Protein AF-A0A6B1B3K2-F1 (afdb_monomer_lite)

pLDDT: mean 89.98, std 6.37, range [70.62, 96.81]

Radius of gyration: 11.11 Å; chains: 1; bounding box: 30×22×24 Å

Structure (mmCIF, N/CA/C/O backbone):
data_AF-A0A6B1B3K2-F1
#
_entry.id   AF-A0A6B1B3K2-F1
#
loop_
_atom_site.group_PDB
_atom_site.id
_atom_site.type_symbol
_atom_site.label_atom_id
_atom_site.label_alt_id
_atom_site.label_comp_id
_atom_site.label_asym_id
_atom_site.label_entity_id
_atom_site.label_seq_id
_atom_site.pdbx_PDB_ins_code
_atom_site.Cartn_x
_atom_site.Cartn_y
_atom_site.Cartn_z
_atom_site.occupancy
_atom_site.B_iso_or_equiv
_atom_site.auth_seq_id
_atom_site.auth_comp_id
_atom_site.auth_asym_id
_atom_site.auth_atom_id
_atom_site.pdbx_PDB_model_num
ATOM 1 N N . MET A 1 1 ? 12.195 -10.128 -1.832 1.00 70.62 1 MET A N 1
ATOM 2 C CA . MET A 1 1 ? 11.708 -9.645 -0.523 1.00 70.62 1 MET A CA 1
ATOM 3 C C . MET A 1 1 ? 11.026 -10.806 0.185 1.00 70.62 1 MET A C 1
ATOM 5 O O . MET A 1 1 ? 10.348 -11.566 -0.492 1.00 70.62 1 MET A O 1
ATOM 9 N N . ASP A 1 2 ? 11.212 -10.952 1.498 1.00 77.62 2 ASP A N 1
ATOM 10 C CA . ASP A 1 2 ? 10.402 -11.872 2.312 1.00 77.62 2 ASP A CA 1
ATOM 11 C C . ASP A 1 2 ? 9.041 -11.215 2.602 1.00 77.62 2 ASP A C 1
ATOM 13 O O . ASP A 1 2 ? 8.995 -10.071 3.060 1.00 77.62 2 ASP A O 1
ATOM 17 N N . ILE A 1 3 ? 7.940 -11.888 2.253 1.00 81.38 3 ILE A N 1
ATOM 18 C CA . ILE A 1 3 ? 6.583 -11.356 2.444 1.00 81.38 3 ILE A CA 1
ATOM 19 C C . ILE A 1 3 ? 6.127 -11.706 3.866 1.00 81.38 3 ILE A C 1
ATOM 21 O O . ILE A 1 3 ? 6.166 -12.884 4.232 1.00 81.38 3 ILE A O 1
ATOM 25 N N . PRO A 1 4 ? 5.633 -10.736 4.662 1.00 86.38 4 PRO A N 1
ATOM 26 C CA . PRO A 1 4 ? 5.098 -11.021 5.988 1.00 86.38 4 PRO A CA 1
ATOM 27 C C . PRO A 1 4 ? 4.027 -12.113 5.943 1.00 86.38 4 PRO A C 1
ATOM 29 O O . PRO A 1 4 ? 3.134 -12.087 5.098 1.00 86.38 4 PRO A O 1
ATOM 32 N N . ARG A 1 5 ? 4.076 -13.058 6.889 1.00 88.44 5 ARG A N 1
ATOM 33 C CA . ARG A 1 5 ? 3.203 -14.247 6.897 1.00 88.44 5 ARG A CA 1
ATOM 34 C C . ARG A 1 5 ? 1.705 -13.922 6.851 1.00 88.44 5 ARG A C 1
ATOM 36 O O . ARG A 1 5 ? 0.930 -14.704 6.316 1.00 88.44 5 ARG A O 1
ATOM 43 N N . GLU A 1 6 ? 1.299 -12.792 7.421 1.00 88.25 6 GLU A N 1
ATOM 44 C CA . GLU A 1 6 ? -0.093 -12.317 7.419 1.00 88.25 6 GLU A CA 1
ATOM 45 C C . GLU A 1 6 ? -0.576 -11.797 6.058 1.00 88.25 6 GLU A C 1
ATOM 47 O O . GLU A 1 6 ? -1.778 -11.739 5.819 1.00 88.25 6 GLU A O 1
ATOM 52 N N . LEU A 1 7 ? 0.355 -11.456 5.167 1.00 89.31 7 LEU A N 1
ATOM 53 C CA . LEU A 1 7 ? 0.096 -10.972 3.814 1.00 89.31 7 LEU A CA 1
ATOM 54 C C . LEU A 1 7 ? 0.336 -12.058 2.755 1.00 89.31 7 LEU A C 1
ATOM 56 O O . LEU A 1 7 ? 0.297 -11.779 1.558 1.00 89.31 7 LEU A O 1
ATOM 60 N N . ALA A 1 8 ? 0.599 -13.297 3.178 1.00 87.88 8 ALA A N 1
ATOM 61 C CA . ALA A 1 8 ? 0.848 -14.408 2.273 1.00 87.88 8 ALA A CA 1
ATOM 62 C C . ALA A 1 8 ? -0.354 -14.633 1.339 1.00 87.88 8 ALA A C 1
ATOM 64 O O . ALA A 1 8 ? -1.483 -14.815 1.794 1.00 87.88 8 ALA A O 1
ATOM 65 N N . GLY A 1 9 ? -0.095 -14.633 0.030 1.00 87.00 9 GLY A N 1
ATOM 66 C CA . GLY A 1 9 ? -1.120 -14.801 -1.001 1.00 87.00 9 GLY A CA 1
ATOM 67 C C . GLY A 1 9 ? -1.890 -13.530 -1.356 1.00 87.00 9 GLY A C 1
ATOM 68 O O . GLY A 1 9 ? -2.712 -13.587 -2.257 1.00 87.00 9 GLY A O 1
ATOM 69 N N . CYS A 1 10 ? -1.619 -12.399 -0.698 1.00 90.19 10 CYS A N 1
ATOM 70 C CA . CYS A 1 10 ? -2.055 -11.098 -1.193 1.00 90.19 10 CYS A CA 1
ATOM 71 C C . CYS A 1 10 ? -1.011 -10.588 -2.191 1.00 90.19 10 CYS A C 1
ATOM 73 O O . CYS A 1 10 ? 0.185 -10.741 -1.964 1.00 90.19 10 CYS A O 1
ATOM 75 N N . ARG A 1 11 ? -1.434 -9.939 -3.268 1.00 91.62 11 ARG A N 1
ATOM 76 C CA . ARG A 1 11 ? -0.554 -9.210 -4.186 1.00 91.62 11 ARG A CA 1
ATOM 77 C C . ARG A 1 11 ? -0.525 -7.732 -3.844 1.00 91.62 11 ARG A C 1
ATOM 79 O O . ARG A 1 11 ? 0.537 -7.124 -3.742 1.00 91.62 11 ARG A O 1
ATOM 86 N N . PHE A 1 12 ? -1.705 -7.149 -3.659 1.00 93.81 12 PHE A N 1
ATOM 87 C CA . PHE A 1 12 ? -1.854 -5.727 -3.391 1.00 93.81 12 PHE A CA 1
ATOM 88 C C . PHE A 1 12 ? -2.133 -5.486 -1.914 1.00 93.81 12 PHE A C 1
ATOM 90 O O . PHE A 1 12 ? -3.101 -6.003 -1.356 1.00 93.81 12 PHE A O 1
ATOM 97 N N . VAL A 1 13 ? -1.305 -4.648 -1.291 1.00 94.62 13 VAL A N 1
ATOM 98 C CA . VAL A 1 13 ? -1.460 -4.274 0.118 1.00 94.62 13 VAL A CA 1
ATOM 99 C C . VAL A 1 13 ? -1.456 -2.762 0.244 1.00 94.62 13 VAL A C 1
ATOM 101 O O . VAL A 1 13 ? -0.559 -2.074 -0.242 1.00 94.62 13 VAL A O 1
ATOM 104 N N . GLY A 1 14 ? -2.511 -2.231 0.851 1.00 95.44 14 GLY A N 1
ATOM 105 C CA . GLY A 1 14 ? -2.737 -0.803 0.999 1.00 95.44 14 GLY A CA 1
ATOM 106 C C . GLY A 1 14 ? -2.366 -0.291 2.384 1.00 95.44 14 GLY A C 1
ATOM 107 O O . GLY A 1 14 ? -2.840 -0.837 3.370 1.00 95.44 14 GLY A O 1
ATOM 108 N N . ASP A 1 15 ? -1.611 0.803 2.471 1.00 96.81 15 ASP A N 1
ATOM 109 C CA . ASP A 1 15 ? -1.452 1.605 3.688 1.00 96.81 15 ASP A CA 1
ATOM 110 C C . ASP A 1 15 ? -2.722 2.427 3.949 1.00 96.81 15 ASP A C 1
ATOM 112 O O . ASP A 1 15 ? -3.032 3.370 3.207 1.00 96.81 15 ASP A O 1
ATOM 116 N N . LYS A 1 16 ? -3.440 2.109 5.032 1.00 96.31 16 LYS A N 1
ATOM 117 C CA . LYS A 1 16 ? -4.674 2.815 5.420 1.00 96.31 16 LYS A CA 1
ATOM 118 C C . LYS A 1 16 ? -4.430 4.274 5.805 1.00 96.31 16 LYS A C 1
ATOM 120 O O . LYS A 1 16 ? -5.355 5.077 5.723 1.00 96.31 16 LYS A O 1
ATOM 125 N N . ARG A 1 17 ? -3.213 4.631 6.223 1.00 96.12 17 ARG A N 1
ATOM 126 C CA . ARG A 1 17 ? -2.872 5.975 6.719 1.00 96.12 17 ARG A CA 1
ATOM 127 C C . ARG A 1 17 ? -2.839 7.003 5.590 1.00 96.12 17 ARG A C 1
ATOM 129 O O . ARG A 1 17 ? -3.222 8.148 5.792 1.00 96.12 17 ARG A O 1
ATOM 136 N N . ASN A 1 18 ? -2.396 6.579 4.404 1.00 95.62 18 ASN A N 1
ATOM 137 C CA . ASN A 1 18 ? -2.092 7.473 3.280 1.00 95.62 18 ASN A CA 1
ATOM 138 C C . ASN A 1 18 ? -2.813 7.101 1.972 1.00 95.62 18 ASN A C 1
ATOM 140 O O . ASN A 1 18 ? -2.633 7.777 0.953 1.00 95.62 18 ASN A O 1
ATOM 144 N N . GLN A 1 19 ? -3.603 6.021 1.985 1.00 96.50 19 GLN A N 1
ATOM 145 C CA . GLN A 1 19 ? -4.253 5.442 0.807 1.00 96.50 19 GLN A CA 1
ATOM 146 C C . GLN A 1 19 ? -3.252 5.158 -0.327 1.00 96.50 19 GLN A C 1
ATOM 148 O O . GLN A 1 19 ? -3.467 5.518 -1.488 1.00 96.50 19 GLN A O 1
ATOM 153 N N . ILE A 1 20 ? -2.125 4.530 0.015 1.00 96.62 20 ILE A N 1
ATOM 154 C CA . ILE A 1 20 ? -1.108 4.073 -0.943 1.00 96.62 20 ILE A CA 1
ATOM 155 C C . ILE A 1 20 ? -1.177 2.557 -1.049 1.00 96.62 20 ILE A C 1
ATOM 157 O O . ILE A 1 20 ? -1.245 1.896 -0.024 1.00 96.62 20 ILE A O 1
ATOM 161 N N . VAL A 1 21 ? -1.172 2.007 -2.263 1.00 96.19 21 VAL A N 1
ATOM 162 C CA . VAL A 1 21 ? -1.129 0.557 -2.499 1.00 96.19 21 VAL A CA 1
ATOM 163 C C . VAL A 1 21 ? 0.229 0.139 -3.049 1.00 96.19 21 VAL A C 1
ATOM 16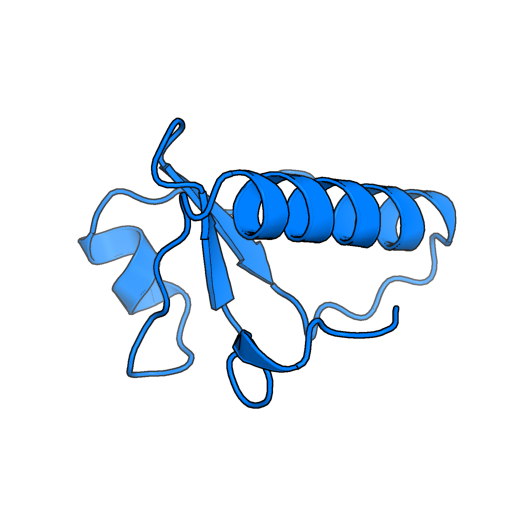5 O O . VAL A 1 21 ? 0.786 0.802 -3.927 1.00 96.19 21 VAL A O 1
ATOM 168 N N . TYR A 1 22 ? 0.747 -0.954 -2.508 1.00 94.56 22 TYR A N 1
ATOM 169 C CA . TYR A 1 22 ? 2.001 -1.591 -2.873 1.00 94.56 22 TYR A CA 1
ATOM 170 C C . TYR A 1 22 ? 1.703 -2.900 -3.613 1.00 94.56 22 TYR A C 1
ATOM 172 O O . TYR A 1 22 ? 0.831 -3.654 -3.179 1.00 94.56 22 TYR A O 1
ATOM 180 N N . ASP A 1 23 ? 2.397 -3.147 -4.726 1.00 93.19 23 ASP A N 1
ATOM 181 C CA . ASP A 1 23 ? 2.376 -4.426 -5.448 1.00 93.19 23 ASP A CA 1
ATOM 182 C C . ASP A 1 23 ? 3.535 -5.286 -4.936 1.00 93.19 23 ASP A C 1
ATOM 184 O O . ASP A 1 23 ? 4.699 -4.972 -5.185 1.00 93.19 23 ASP A O 1
ATOM 188 N N . MET A 1 24 ? 3.218 -6.330 -4.174 1.00 89.69 24 MET A N 1
ATOM 189 C CA . MET A 1 24 ? 4.203 -7.230 -3.569 1.00 89.69 24 MET A CA 1
ATOM 190 C C . MET A 1 24 ? 4.786 -8.228 -4.572 1.00 89.69 24 MET A C 1
ATOM 192 O O . MET A 1 24 ? 5.828 -8.818 -4.298 1.00 89.69 24 MET A O 1
ATOM 196 N N . GLU A 1 25 ? 4.150 -8.392 -5.735 1.00 87.19 25 GLU A N 1
ATOM 197 C CA . GLU A 1 25 ? 4.654 -9.218 -6.836 1.00 87.19 25 GLU A CA 1
ATOM 198 C C . GLU A 1 25 ? 5.395 -8.394 -7.896 1.00 87.19 25 GLU A C 1
ATOM 200 O O . GLU A 1 25 ? 5.779 -8.921 -8.943 1.00 87.19 25 GLU A O 1
ATOM 205 N N . LEU A 1 26 ? 5.620 -7.100 -7.648 1.00 84.81 26 LEU A N 1
ATOM 206 C CA . LEU A 1 26 ? 6.418 -6.284 -8.547 1.00 84.81 26 LEU A CA 1
ATOM 207 C C . LEU A 1 26 ? 7.852 -6.822 -8.613 1.00 84.81 26 LEU A C 1
ATOM 209 O O . LEU A 1 26 ? 8.634 -6.690 -7.671 1.00 84.81 26 LEU A O 1
ATOM 213 N N . ALA A 1 27 ? 8.214 -7.356 -9.773 1.00 73.69 27 ALA A N 1
ATOM 214 C CA . ALA A 1 27 ? 9.596 -7.634 -10.116 1.00 73.69 27 ALA A CA 1
ATOM 215 C C . ALA A 1 27 ? 10.254 -6.352 -10.646 1.00 73.69 27 ALA A C 1
ATOM 217 O O . ALA A 1 27 ? 9.820 -5.793 -11.654 1.00 73.69 27 ALA A O 1
ATOM 218 N N . THR A 1 28 ? 11.310 -5.896 -9.978 1.00 79.31 28 THR A N 1
ATOM 219 C CA . THR A 1 28 ? 12.174 -4.803 -10.440 1.00 79.31 28 THR A CA 1
ATOM 220 C C . THR A 1 28 ? 13.631 -5.255 -10.400 1.00 79.31 28 THR A C 1
ATOM 222 O O . THR A 1 28 ? 14.018 -6.013 -9.511 1.00 79.31 28 THR A O 1
ATOM 225 N N . ASP A 1 29 ? 14.430 -4.802 -11.368 1.00 81.19 29 ASP A N 1
ATOM 226 C CA . ASP A 1 29 ? 15.882 -5.044 -11.409 1.00 81.19 29 ASP A CA 1
ATOM 227 C C . ASP A 1 29 ? 16.630 -4.166 -10.387 1.00 81.19 29 ASP A C 1
ATOM 229 O O . ASP A 1 29 ? 17.789 -4.415 -10.068 1.00 81.19 29 ASP A O 1
ATOM 233 N N . ASP A 1 30 ? 15.956 -3.150 -9.831 1.00 87.94 30 ASP A N 1
ATOM 234 C CA . ASP A 1 30 ? 16.541 -2.222 -8.869 1.00 87.94 30 ASP A CA 1
ATOM 235 C C . ASP A 1 30 ? 16.434 -2.762 -7.421 1.00 87.94 30 ASP A C 1
ATOM 237 O O . ASP A 1 30 ? 15.335 -2.824 -6.842 1.00 87.94 30 ASP A O 1
ATOM 241 N N . PRO A 1 31 ? 17.558 -3.156 -6.789 1.00 87.25 31 PRO A N 1
ATOM 242 C CA . PRO A 1 31 ? 17.537 -3.724 -5.444 1.00 87.25 31 PRO A CA 1
ATOM 243 C C . PRO A 1 31 ? 17.109 -2.698 -4.388 1.00 87.25 31 PRO A C 1
ATOM 245 O O . PRO A 1 31 ? 16.438 -3.066 -3.424 1.00 87.25 31 PRO A O 1
ATOM 248 N N . ALA A 1 32 ? 17.411 -1.410 -4.587 1.00 89.94 32 ALA A N 1
ATOM 249 C CA . ALA A 1 32 ? 17.039 -0.365 -3.640 1.00 89.94 32 ALA A CA 1
ATOM 250 C C . ALA A 1 32 ? 15.522 -0.136 -3.624 1.00 89.94 32 ALA A C 1
ATOM 252 O O . ALA A 1 32 ? 14.947 0.143 -2.570 1.00 89.94 32 ALA A O 1
ATOM 253 N N . VAL A 1 33 ? 14.841 -0.272 -4.767 1.00 89.88 33 VAL A N 1
ATOM 254 C CA . VAL A 1 33 ? 13.369 -0.249 -4.819 1.00 89.88 33 VAL A CA 1
ATOM 255 C C . VAL A 1 33 ? 12.782 -1.450 -4.075 1.00 89.88 33 VAL A C 1
ATOM 257 O O . VAL A 1 33 ? 11.845 -1.282 -3.292 1.00 89.88 33 VAL A O 1
ATOM 260 N N . THR A 1 34 ? 13.363 -2.638 -4.257 1.00 89.12 34 THR A N 1
ATOM 261 C CA . THR A 1 34 ? 12.918 -3.864 -3.575 1.00 89.12 34 THR A CA 1
ATOM 262 C C . THR A 1 34 ? 13.050 -3.752 -2.052 1.00 89.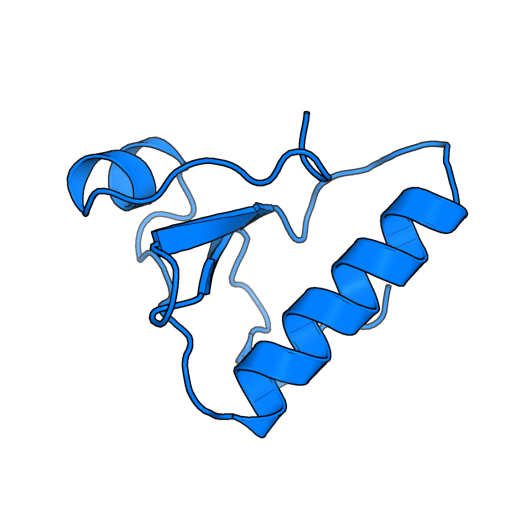12 34 THR A C 1
ATOM 264 O O . THR A 1 34 ? 12.125 -4.118 -1.325 1.00 89.12 34 THR A O 1
ATOM 267 N N . GLU A 1 35 ? 14.163 -3.212 -1.548 1.00 90.50 35 GLU A N 1
ATOM 268 C CA . GLU A 1 35 ? 14.362 -2.994 -0.109 1.00 90.50 35 GLU A CA 1
ATOM 269 C C . GLU A 1 35 ? 13.410 -1.935 0.464 1.00 90.50 35 GLU A C 1
ATOM 271 O O . GLU A 1 35 ? 12.833 -2.134 1.533 1.00 90.50 35 GLU A O 1
ATOM 276 N N . GLN A 1 36 ? 13.179 -0.831 -0.255 1.00 92.25 36 GLN A N 1
ATOM 277 C CA . GLN A 1 36 ? 12.233 0.207 0.172 1.00 92.25 36 GLN A CA 1
ATOM 278 C C . GLN A 1 36 ? 10.788 -0.300 0.211 1.00 92.25 36 GLN A C 1
ATOM 280 O O . GLN A 1 36 ? 10.038 0.045 1.125 1.00 92.25 36 GLN A O 1
ATOM 285 N N . LEU A 1 37 ? 10.395 -1.127 -0.762 1.00 92.31 37 LEU A N 1
ATOM 286 C CA . LEU A 1 37 ? 9.096 -1.793 -0.775 1.00 92.31 37 LEU A CA 1
ATOM 287 C C . LEU A 1 37 ? 8.946 -2.702 0.450 1.00 92.31 37 LEU A C 1
ATOM 289 O O . LEU A 1 37 ? 7.943 -2.613 1.158 1.00 92.31 37 LEU A O 1
ATOM 293 N N . ALA A 1 38 ? 9.971 -3.506 0.746 1.00 91.19 38 ALA A N 1
ATOM 294 C CA . ALA A 1 38 ? 9.984 -4.378 1.915 1.00 91.19 38 ALA A CA 1
ATOM 295 C C . ALA A 1 38 ? 9.859 -3.605 3.229 1.00 91.19 38 ALA A C 1
ATOM 297 O O . ALA A 1 38 ? 9.044 -3.965 4.079 1.00 91.19 38 ALA A O 1
ATOM 298 N N . ALA A 1 39 ? 10.607 -2.509 3.372 1.00 92.50 39 ALA A N 1
ATOM 299 C CA . ALA A 1 39 ? 10.541 -1.647 4.545 1.00 92.50 39 ALA A CA 1
ATOM 300 C C . ALA A 1 39 ? 9.157 -0.995 4.711 1.00 92.50 39 ALA A C 1
ATOM 302 O O . ALA A 1 39 ? 8.618 -0.978 5.817 1.00 92.50 39 ALA A O 1
ATOM 303 N N . ALA A 1 40 ? 8.554 -0.505 3.623 1.00 93.69 40 ALA A N 1
ATOM 304 C CA . ALA A 1 40 ? 7.226 0.107 3.663 1.00 93.69 40 ALA A CA 1
ATOM 305 C C . ALA A 1 40 ? 6.135 -0.899 4.062 1.00 93.69 40 ALA A C 1
ATOM 307 O O . ALA A 1 40 ? 5.257 -0.577 4.862 1.00 93.69 40 ALA A O 1
ATOM 308 N N . VAL A 1 41 ? 6.209 -2.127 3.539 1.00 93.06 41 VAL A N 1
ATOM 309 C CA . VAL A 1 41 ? 5.277 -3.207 3.888 1.00 93.06 41 VAL A CA 1
ATOM 310 C C . VAL A 1 41 ? 5.468 -3.657 5.342 1.00 93.06 41 VAL A C 1
ATOM 312 O O . VAL A 1 41 ? 4.487 -3.834 6.063 1.00 93.06 41 VAL A O 1
ATOM 315 N N . ALA A 1 42 ? 6.711 -3.789 5.808 1.00 93.12 42 ALA A N 1
ATOM 316 C CA . ALA A 1 42 ? 6.997 -4.132 7.200 1.00 93.12 42 ALA A CA 1
ATOM 317 C C . ALA A 1 42 ? 6.469 -3.070 8.182 1.00 93.12 42 ALA A C 1
ATOM 319 O O . ALA A 1 42 ? 5.903 -3.422 9.216 1.00 93.12 42 ALA A O 1
ATOM 320 N N . ASP A 1 43 ? 6.592 -1.783 7.844 1.00 94.56 43 ASP A N 1
ATOM 321 C CA . ASP A 1 43 ? 6.082 -0.671 8.655 1.00 94.56 43 ASP A CA 1
ATOM 322 C C . ASP A 1 43 ? 4.552 -0.711 8.809 1.00 94.56 43 ASP A C 1
ATOM 324 O O . ASP A 1 43 ? 4.036 -0.624 9.926 1.00 94.56 43 ASP A O 1
ATOM 328 N N . ILE A 1 44 ? 3.802 -0.905 7.717 1.00 94.94 44 ILE A N 1
ATOM 329 C CA . ILE A 1 44 ? 2.329 -0.955 7.793 1.00 94.94 44 ILE A CA 1
ATOM 330 C C . ILE A 1 44 ? 1.822 -2.203 8.518 1.00 94.94 44 ILE A C 1
ATOM 332 O O . ILE A 1 44 ? 0.777 -2.135 9.172 1.00 94.94 44 ILE A O 1
ATOM 336 N N . VAL A 1 45 ? 2.557 -3.315 8.431 1.00 94.25 45 VAL A N 1
ATOM 337 C CA . VAL A 1 45 ? 2.284 -4.550 9.178 1.00 94.25 45 VAL A CA 1
ATOM 338 C C . VAL A 1 45 ? 2.528 -4.336 10.668 1.00 94.25 45 VAL A C 1
ATOM 340 O O . VAL A 1 45 ? 1.636 -4.595 11.473 1.00 94.25 45 VAL A O 1
ATOM 343 N N . ALA A 1 46 ? 3.678 -3.769 11.044 1.00 94.31 46 ALA A N 1
ATOM 344 C CA . ALA A 1 46 ? 3.986 -3.432 12.432 1.00 94.31 46 ALA A CA 1
ATOM 345 C C . ALA A 1 46 ? 2.966 -2.448 13.032 1.00 94.31 46 ALA A C 1
ATOM 347 O O . ALA A 1 46 ? 2.582 -2.578 14.193 1.00 94.31 46 ALA A O 1
ATOM 348 N N . ALA A 1 47 ? 2.474 -1.499 12.231 1.00 95.12 47 ALA A N 1
ATOM 349 C CA . ALA A 1 47 ? 1.413 -0.572 12.620 1.00 95.12 47 ALA A CA 1
ATOM 350 C C . ALA A 1 47 ? -0.000 -1.191 12.601 1.00 95.12 47 ALA A C 1
ATOM 352 O O . ALA A 1 47 ? -0.964 -0.507 12.951 1.00 95.12 47 ALA A O 1
ATOM 353 N N . GLN A 1 48 ? -0.152 -2.436 12.128 1.00 93.75 48 GLN A N 1
ATOM 354 C CA . GLN A 1 48 ? -1.435 -3.110 11.868 1.00 93.75 48 GLN A CA 1
ATOM 355 C C . GLN A 1 48 ? -2.412 -2.246 11.043 1.00 93.75 48 GLN A C 1
ATOM 357 O O . GLN A 1 48 ? -3.645 -2.325 11.147 1.00 93.75 48 GLN A O 1
ATOM 362 N N . SER A 1 49 ? -1.849 -1.380 10.198 1.00 95.31 49 SER A N 1
ATOM 363 C CA . SER A 1 49 ? -2.571 -0.337 9.478 1.00 95.31 49 SER A CA 1
ATOM 364 C C . SER A 1 49 ? -2.540 -0.571 7.973 1.00 95.31 49 SER A C 1
ATOM 366 O O . SER A 1 49 ? -2.269 0.328 7.180 1.00 95.31 49 SER A O 1
ATOM 368 N N . TYR A 1 50 ? -2.904 -1.791 7.578 1.00 94.81 50 TYR A N 1
ATOM 369 C CA . TYR A 1 50 ? -3.039 -2.180 6.180 1.00 94.81 50 TYR A CA 1
ATOM 370 C C . TYR A 1 50 ? -4.460 -2.622 5.801 1.00 94.81 50 TYR A C 1
ATOM 372 O O . TYR A 1 50 ? -5.315 -2.870 6.662 1.00 94.81 50 TYR A O 1
ATOM 380 N N . ALA A 1 51 ? -4.702 -2.676 4.494 1.00 94.00 51 ALA A N 1
ATOM 381 C CA . ALA A 1 51 ? -5.865 -3.267 3.849 1.00 94.00 51 ALA A CA 1
ATOM 382 C C . ALA A 1 51 ? -5.406 -4.228 2.745 1.00 94.00 51 ALA A C 1
ATOM 384 O O . ALA A 1 51 ? -4.444 -3.939 2.033 1.00 94.00 51 ALA A O 1
ATOM 385 N N . THR A 1 52 ? -6.109 -5.346 2.603 1.00 93.38 52 THR A N 1
ATOM 386 C CA . THR A 1 52 ? -5.949 -6.290 1.494 1.00 93.38 52 THR A CA 1
ATOM 387 C C . THR A 1 52 ? -7.137 -6.165 0.541 1.00 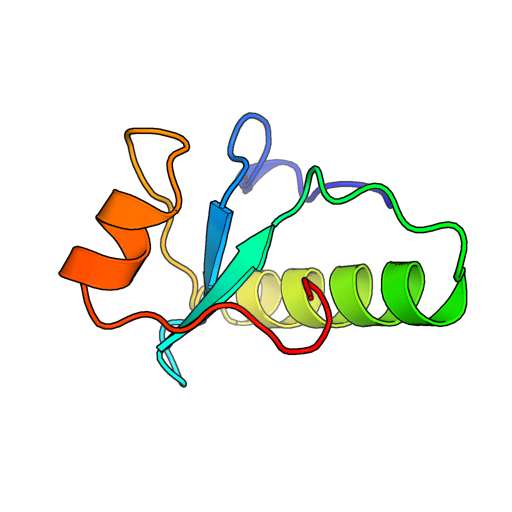93.38 52 THR A C 1
ATOM 389 O O . THR A 1 52 ? -8.196 -5.639 0.905 1.00 93.38 52 THR A O 1
ATOM 392 N N . PHE A 1 53 ? -6.939 -6.603 -0.696 1.00 90.81 53 PHE A N 1
ATOM 393 C CA . PHE A 1 53 ? -7.910 -6.508 -1.783 1.00 90.81 53 PHE A CA 1
ATOM 394 C C . PHE A 1 53 ? -8.229 -7.943 -2.247 1.00 90.81 53 PHE A C 1
ATOM 396 O O . PHE A 1 53 ? -7.333 -8.780 -2.298 1.00 90.81 53 PHE A O 1
ATOM 403 N N . GLY A 1 54 ? -9.519 -8.264 -2.388 1.00 72.94 54 GLY A N 1
ATOM 404 C CA . GLY A 1 54 ? -10.066 -9.623 -2.463 1.00 72.94 54 GLY A CA 1
ATOM 405 C C . GLY A 1 54 ? -10.290 -10.167 -3.878 1.00 72.94 54 GLY A C 1
ATOM 406 O O . GLY A 1 54 ? -10.504 -11.368 -4.032 1.00 72.94 54 GLY A O 1
ATOM 407 N N . PRO A 1 55 ? -10.252 -9.328 -4.917 1.00 73.00 55 PRO A N 1
ATOM 408 C CA . PRO A 1 55 ? -9.448 -9.637 -6.092 1.00 73.00 55 PRO A CA 1
ATOM 409 C C . PRO A 1 55 ? -8.051 -9.028 -5.945 1.00 73.00 55 PRO A C 1
ATOM 411 O O . PRO A 1 55 ? -7.914 -7.843 -5.643 1.00 73.00 55 PRO A O 1
ATOM 414 N N . ASP A 1 56 ? -7.008 -9.816 -6.213 1.00 77.75 56 ASP A N 1
ATOM 415 C CA . ASP A 1 56 ? -5.609 -9.374 -6.334 1.00 77.75 56 ASP A CA 1
ATOM 416 C C . ASP A 1 56 ? -5.399 -8.491 -7.581 1.00 77.75 56 ASP A C 1
ATOM 418 O O . ASP A 1 56 ? -4.538 -8.718 -8.429 1.00 77.75 56 ASP A O 1
ATOM 422 N N . GLU A 1 57 ? -6.226 -7.457 -7.699 1.00 83.06 57 GLU A N 1
ATOM 423 C CA . GLU A 1 57 ? -6.390 -6.574 -8.833 1.00 83.06 57 GLU A CA 1
ATOM 424 C C . GLU A 1 57 ? -6.291 -5.116 -8.367 1.00 83.06 57 GLU A C 1
ATOM 426 O O . GLU A 1 57 ? -7.084 -4.619 -7.561 1.00 83.06 57 GLU A O 1
ATOM 431 N N . LEU A 1 58 ? -5.357 -4.371 -8.961 1.00 89.00 58 LEU A N 1
ATOM 432 C CA . LEU A 1 58 ? -5.200 -2.934 -8.730 1.00 89.00 58 LEU A CA 1
ATOM 433 C C . LEU A 1 58 ? -6.508 -2.115 -8.893 1.00 89.00 58 LEU A C 1
ATOM 435 O O . LEU A 1 58 ? -6.697 -1.164 -8.126 1.00 89.00 58 LEU A O 1
ATOM 439 N N . PRO A 1 59 ? -7.417 -2.421 -9.847 1.00 93.44 59 PRO A N 1
ATOM 440 C CA . PRO A 1 59 ? -8.730 -1.782 -9.934 1.00 93.44 59 PRO A CA 1
ATOM 441 C C . PRO A 1 59 ? -9.510 -1.721 -8.617 1.00 93.44 59 PRO A C 1
ATOM 443 O O . PRO A 1 59 ? -10.090 -0.679 -8.312 1.00 93.44 59 PRO A O 1
ATOM 446 N N . GLU A 1 60 ? -9.500 -2.777 -7.803 1.00 92.25 60 GLU A N 1
ATOM 447 C CA . GLU A 1 60 ? -10.243 -2.782 -6.543 1.00 92.25 60 GLU A CA 1
ATOM 448 C C . GLU A 1 60 ? -9.676 -1.761 -5.546 1.00 92.25 60 GLU A C 1
ATOM 450 O O . GLU A 1 60 ? -10.430 -0.998 -4.927 1.00 92.25 60 GLU A O 1
ATOM 455 N N . ALA A 1 61 ? -8.348 -1.705 -5.424 1.00 93.06 61 ALA A N 1
ATOM 456 C CA . ALA A 1 61 ? -7.669 -0.730 -4.579 1.00 93.06 61 ALA A CA 1
ATOM 457 C C . ALA A 1 61 ? -7.996 0.704 -5.019 1.00 93.06 61 ALA A C 1
ATOM 459 O O . ALA A 1 61 ? -8.315 1.566 -4.195 1.00 93.06 61 ALA A O 1
ATOM 460 N N . ARG A 1 62 ? -8.006 0.950 -6.334 1.00 93.44 62 ARG A N 1
ATOM 461 C CA . ARG A 1 62 ? -8.344 2.259 -6.911 1.00 93.44 62 ARG A CA 1
ATOM 462 C C . ARG A 1 62 ? -9.795 2.648 -6.648 1.00 93.44 62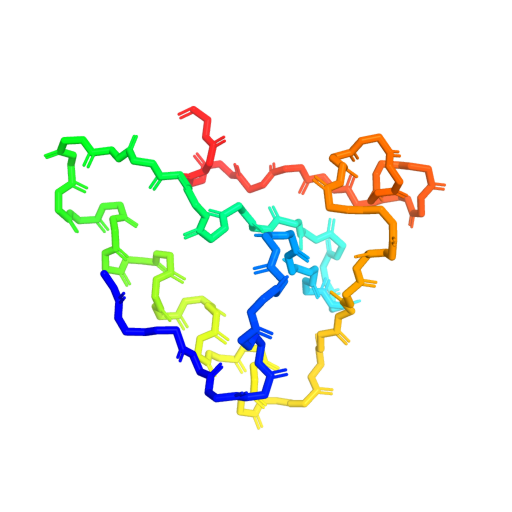 ARG A C 1
ATOM 464 O O . ARG A 1 62 ? -10.047 3.798 -6.297 1.00 93.44 62 ARG A O 1
ATOM 471 N N . ASN A 1 63 ? -10.726 1.699 -6.735 1.00 94.06 63 ASN A N 1
ATOM 472 C CA . ASN A 1 63 ? -12.135 1.926 -6.402 1.00 94.06 63 ASN A CA 1
ATOM 473 C C . ASN A 1 63 ? -12.332 2.294 -4.919 1.00 94.06 63 ASN A C 1
ATOM 475 O O . ASN A 1 63 ? -13.263 3.023 -4.587 1.00 94.06 63 ASN A O 1
ATOM 479 N N . ARG A 1 64 ? -11.429 1.855 -4.030 1.00 93.38 64 ARG A N 1
ATOM 480 C CA . ARG A 1 64 ? -11.373 2.250 -2.607 1.00 93.38 64 ARG A CA 1
ATOM 481 C C . ARG A 1 64 ? -10.552 3.524 -2.339 1.00 93.38 64 ARG A C 1
ATOM 483 O O . ARG A 1 64 ? -10.302 3.855 -1.182 1.00 93.38 64 ARG A O 1
ATOM 490 N N . GLY A 1 65 ? -10.126 4.239 -3.383 1.00 94.69 65 GLY A N 1
ATOM 491 C CA . GLY A 1 65 ? -9.390 5.504 -3.280 1.00 94.69 65 GLY A CA 1
ATOM 492 C C . GLY A 1 65 ? -7.874 5.368 -3.114 1.00 94.69 65 GLY A C 1
ATOM 493 O O . GLY A 1 65 ? -7.195 6.376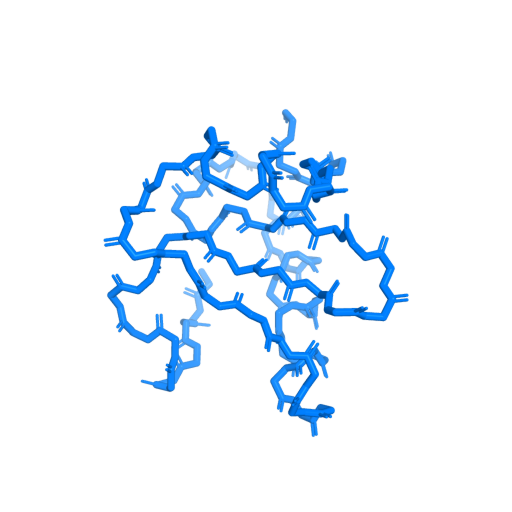 -2.919 1.00 94.69 65 GLY A O 1
ATOM 494 N N . TYR A 1 66 ? -7.318 4.156 -3.211 1.00 96.31 66 TYR A N 1
ATOM 495 C CA . TYR A 1 66 ? -5.875 3.952 -3.106 1.00 96.31 66 TYR A CA 1
ATOM 496 C C . TYR A 1 66 ? -5.149 4.337 -4.395 1.00 96.31 66 TYR A C 1
ATOM 498 O O . TYR A 1 66 ? -5.642 4.157 -5.512 1.00 96.31 66 TYR A O 1
ATOM 506 N N . ARG A 1 67 ? -3.925 4.842 -4.236 1.00 95.50 67 ARG A N 1
ATOM 507 C CA . ARG A 1 67 ? -3.020 5.200 -5.332 1.00 95.50 67 ARG A CA 1
ATOM 508 C C . ARG A 1 67 ? -1.814 4.276 -5.327 1.00 95.50 67 ARG A C 1
ATOM 510 O O . ARG A 1 67 ? -1.227 4.045 -4.276 1.00 95.50 67 ARG A O 1
ATOM 517 N N . LEU A 1 68 ? -1.428 3.783 -6.503 1.00 94.50 68 LEU A N 1
ATOM 518 C CA . LEU A 1 68 ? -0.238 2.944 -6.641 1.00 94.50 68 LEU A CA 1
ATOM 519 C C . LEU A 1 68 ? 1.005 3.714 -6.187 1.00 94.50 68 LEU A C 1
ATOM 521 O O . LEU A 1 68 ? 1.221 4.861 -6.603 1.00 94.50 68 LEU A O 1
ATOM 525 N N . SER A 1 69 ? 1.795 3.079 -5.323 1.00 94.12 69 SER A N 1
ATOM 526 C CA . SER A 1 69 ? 3.056 3.617 -4.830 1.00 94.12 69 SER A CA 1
ATOM 527 C C . SER A 1 69 ? 3.980 3.983 -5.988 1.00 94.12 69 SER A C 1
ATOM 529 O O . SER A 1 69 ? 4.000 3.325 -7.026 1.00 94.12 69 SER A O 1
ATOM 531 N N . ARG A 1 70 ? 4.795 5.027 -5.805 1.00 90.88 70 ARG A N 1
ATOM 532 C CA . ARG A 1 70 ? 5.851 5.371 -6.772 1.00 90.88 70 ARG A CA 1
ATOM 533 C C . ARG A 1 70 ? 6.940 4.303 -6.853 1.00 90.88 70 ARG A C 1
ATOM 535 O O . ARG A 1 70 ? 7.613 4.243 -7.867 1.00 90.88 70 ARG A O 1
ATOM 542 N N . LEU A 1 71 ? 7.071 3.480 -5.811 1.00 87.81 71 LEU A N 1
ATOM 543 C CA . LEU A 1 71 ? 7.956 2.315 -5.797 1.00 87.81 71 LEU A CA 1
ATOM 544 C C . LEU A 1 71 ? 7.457 1.195 -6.720 1.00 87.81 71 LEU A C 1
ATOM 546 O O . LEU A 1 71 ? 8.226 0.308 -7.053 1.00 87.81 71 LEU A O 1
ATOM 550 N N . CYS A 1 72 ? 6.181 1.235 -7.120 1.00 84.56 72 CYS A N 1
ATOM 551 C CA . CYS A 1 72 ? 5.544 0.223 -7.958 1.00 84.56 72 CYS A CA 1
ATOM 552 C C . CYS A 1 72 ? 5.192 0.750 -9.353 1.00 84.56 72 CYS A C 1
ATOM 554 O O . CYS A 1 72 ? 4.159 0.380 -9.907 1.00 84.56 72 CYS A O 1
ATOM 556 N N . ARG A 1 73 ? 6.001 1.676 -9.875 1.00 76.50 73 ARG A N 1
ATOM 557 C CA . ARG A 1 73 ? 5.828 2.279 -11.200 1.00 76.50 73 ARG A CA 1
ATOM 558 C C . ARG A 1 73 ? 6.829 1.752 -12.205 1.00 76.50 73 ARG A C 1
ATOM 560 O O . ARG A 1 73 ? 7.957 1.439 -11.776 1.00 76.50 73 ARG A O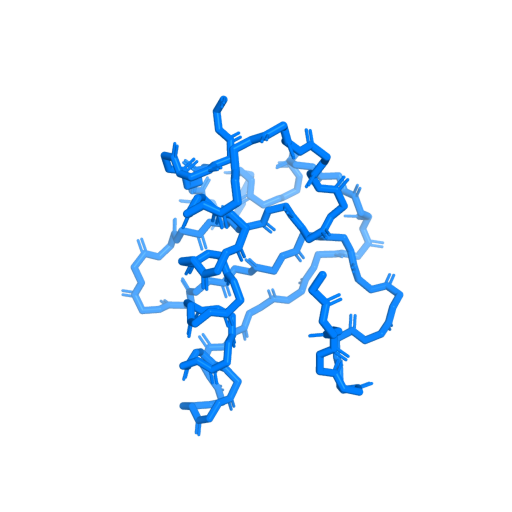 1
#

Secondary structure (DSSP, 8-state):
-PPPGGGTT-SEEEETTTTEEEETT---S-HHHHHHHHHHHHHHHHTT-EEE-SSS-HHHHHHTT-EE-GGG-

Foldseek 3Di:
DDQPPVCPPFQWKAQQVPLAIEGLPQDDPDVVLVVVSVVVNVVSVVVVRMDTDPPSDPVRSVVVVHDYDPSRD

Sequence (73 aa):
MDIPRELAGCRFVGDKRNQIVYDMELATDDPAVTEQLAAAVADIVAAQSYATFGPDELPEARNRGYRLSRLCR